Protein AF-A0A970T7J0-F1 (afdb_monomer_lite)

Foldseek 3Di:
DDDDDDDDDDDDDDPVVLVVLVVVCVVVVHDSVVSVVVVVVVVCVPDDPPCDPPNDDDPVNVVVVVVDPPQDPVNCVPPPVNVVVVVVVVVPDD

pLDDT: mean 74.24, std 15.77, range [38.91, 96.5]

Sequence (94 aa):
MNTIDRVQTGLRLDRNIYKQLKANAKKNRQTFNKYVEEVLKNFLDDDFPRIPPDHPISPEILEMGKLMPHYTEEELAQDDRLRYILSKGQETEI

Structure (mmCIF, N/CA/C/O backbone):
data_AF-A0A970T7J0-F1
#
_entry.id   AF-A0A970T7J0-F1
#
loop_
_atom_site.group_PDB
_atom_site.id
_atom_site.type_symbol
_atom_site.label_atom_id
_atom_site.label_alt_id
_atom_site.label_comp_id
_atom_site.label_asym_id
_atom_site.label_entity_id
_atom_site.label_seq_id
_atom_site.pdbx_PDB_ins_code
_atom_site.Cartn_x
_atom_site.Cartn_y
_atom_site.Cartn_z
_atom_site.occupancy
_atom_site.B_iso_or_equiv
_atom_site.auth_seq_id
_atom_site.auth_comp_id
_atom_site.auth_asym_id
_atom_site.auth_atom_id
_atom_site.pdbx_PDB_model_num
ATOM 1 N N . MET A 1 1 ? 21.833 -8.016 11.534 1.00 38.91 1 MET A N 1
ATOM 2 C CA . MET A 1 1 ? 20.568 -7.283 11.766 1.00 38.91 1 MET A CA 1
ATOM 3 C C . MET A 1 1 ? 20.221 -6.600 10.455 1.00 38.91 1 MET A C 1
ATOM 5 O O . MET A 1 1 ? 20.946 -5.690 10.090 1.00 38.91 1 MET A O 1
ATOM 9 N N . ASN A 1 2 ? 19.207 -7.068 9.719 1.00 43.94 2 ASN A N 1
ATOM 10 C CA . ASN A 1 2 ? 18.734 -6.355 8.526 1.00 43.94 2 ASN A CA 1
ATOM 11 C C . ASN A 1 2 ? 17.869 -5.182 8.989 1.00 43.94 2 ASN A C 1
ATOM 13 O O . ASN A 1 2 ? 16.809 -5.388 9.581 1.00 43.94 2 ASN A O 1
ATOM 17 N N . THR A 1 3 ? 18.347 -3.963 8.777 1.00 50.53 3 THR A N 1
ATOM 18 C CA . THR A 1 3 ? 17.548 -2.747 8.911 1.00 50.53 3 THR A CA 1
ATOM 19 C C . THR A 1 3 ? 16.536 -2.720 7.773 1.00 50.53 3 THR A C 1
ATOM 21 O O . THR A 1 3 ? 16.905 -2.782 6.608 1.00 50.53 3 THR A O 1
ATOM 24 N N . ILE A 1 4 ? 15.249 -2.714 8.118 1.00 67.81 4 ILE A N 1
ATOM 25 C CA . ILE A 1 4 ? 14.174 -2.510 7.146 1.00 67.81 4 ILE A CA 1
ATOM 26 C C . ILE A 1 4 ? 14.118 -1.008 6.886 1.00 67.81 4 ILE A C 1
ATOM 28 O O . ILE A 1 4 ? 13.716 -0.259 7.782 1.00 67.81 4 ILE A O 1
ATOM 32 N N . ASP A 1 5 ? 14.512 -0.583 5.690 1.00 75.19 5 ASP A N 1
ATOM 33 C CA . ASP A 1 5 ? 14.353 0.802 5.259 1.00 75.19 5 ASP A CA 1
ATOM 34 C C . ASP A 1 5 ? 12.858 1.112 5.131 1.00 75.19 5 ASP A C 1
ATOM 36 O O . ASP A 1 5 ? 12.109 0.436 4.422 1.00 75.19 5 ASP A O 1
ATOM 40 N N . ARG A 1 6 ? 12.387 2.088 5.913 1.00 77.62 6 ARG A N 1
ATOM 41 C CA . ARG A 1 6 ? 10.979 2.497 5.938 1.00 77.62 6 ARG A CA 1
ATOM 42 C C . ARG A 1 6 ? 10.812 3.785 5.148 1.00 77.62 6 ARG A C 1
ATOM 44 O O . ARG A 1 6 ? 11.359 4.810 5.542 1.00 77.62 6 ARG A O 1
ATOM 51 N N . VAL A 1 7 ? 9.986 3.741 4.107 1.00 83.75 7 VAL A N 1
ATOM 52 C CA . VAL A 1 7 ? 9.603 4.918 3.317 1.00 83.75 7 VAL A CA 1
ATOM 53 C C . VAL A 1 7 ? 8.315 5.522 3.884 1.00 83.75 7 VAL A C 1
ATOM 55 O O . VAL A 1 7 ? 7.338 4.811 4.131 1.00 83.75 7 VAL A O 1
ATOM 58 N N . GLN A 1 8 ? 8.296 6.840 4.109 1.00 83.44 8 GLN A N 1
ATOM 59 C CA . GLN A 1 8 ? 7.093 7.559 4.536 1.00 83.44 8 GLN A CA 1
ATOM 60 C C . GLN A 1 8 ? 6.313 8.041 3.311 1.00 83.44 8 GLN A C 1
ATOM 62 O O . GLN A 1 8 ? 6.768 8.919 2.586 1.00 83.44 8 GLN A O 1
ATOM 67 N N . THR A 1 9 ? 5.102 7.518 3.120 1.00 81.31 9 THR A N 1
ATOM 68 C CA . THR A 1 9 ? 4.237 7.888 1.993 1.00 81.31 9 THR A CA 1
ATOM 69 C C . THR A 1 9 ? 2.919 8.506 2.465 1.00 81.31 9 THR A C 1
ATOM 71 O O . THR A 1 9 ? 2.395 8.194 3.537 1.00 81.31 9 THR A O 1
ATOM 74 N N . GLY A 1 10 ? 2.383 9.433 1.667 1.00 85.31 10 GLY A N 1
ATOM 75 C CA . GLY A 1 10 ? 1.067 10.034 1.880 1.00 85.31 10 GLY A CA 1
ATOM 76 C C . GLY A 1 10 ? 0.037 9.432 0.928 1.00 85.31 10 GLY A C 1
ATOM 77 O O . GLY A 1 10 ? 0.150 9.604 -0.281 1.00 85.31 10 GLY A O 1
ATOM 78 N N . LEU A 1 11 ? -0.989 8.764 1.461 1.00 84.50 11 LEU A N 1
ATOM 79 C CA . LEU A 1 11 ? -2.067 8.164 0.667 1.00 84.50 11 LEU A CA 1
ATOM 80 C C . LEU A 1 11 ? -3.343 9.008 0.753 1.00 84.50 11 LEU A C 1
ATOM 82 O O . LEU A 1 11 ? -3.768 9.409 1.839 1.00 84.50 11 LEU A O 1
ATOM 86 N N . ARG A 1 12 ? -3.991 9.246 -0.392 1.00 89.12 12 ARG A N 1
ATOM 87 C CA . ARG A 1 12 ? -5.349 9.806 -0.439 1.00 89.12 12 ARG A CA 1
ATOM 88 C C . ARG A 1 12 ? -6.354 8.660 -0.420 1.00 89.12 12 ARG A C 1
ATOM 90 O O . ARG A 1 12 ? -6.297 7.777 -1.267 1.00 89.12 12 ARG A O 1
ATOM 97 N N . LEU A 1 13 ? -7.270 8.686 0.543 1.00 88.94 13 LEU A N 1
ATOM 98 C CA . LEU A 1 13 ? -8.286 7.653 0.741 1.00 88.94 13 LEU A CA 1
ATOM 99 C C . LEU A 1 13 ? -9.674 8.286 0.767 1.00 88.94 13 LEU A C 1
ATOM 101 O O . LEU A 1 13 ? -9.840 9.409 1.252 1.00 88.94 13 LEU A O 1
ATOM 105 N N . ASP A 1 14 ? -10.676 7.533 0.316 1.00 95.94 14 ASP A N 1
ATOM 106 C CA . ASP A 1 14 ? -12.067 7.895 0.565 1.00 95.94 14 ASP A CA 1
ATOM 107 C C . ASP A 1 14 ? -12.332 8.014 2.078 1.00 95.94 14 ASP A C 1
ATOM 109 O O . ASP A 1 14 ? -11.800 7.260 2.904 1.00 95.94 14 ASP A O 1
ATOM 113 N N . ARG A 1 15 ? -13.176 8.977 2.458 1.00 94.06 15 ARG A N 1
ATOM 114 C CA . ARG A 1 15 ? -13.429 9.295 3.867 1.00 94.06 15 ARG A CA 1
ATOM 115 C C . ARG A 1 15 ? -14.101 8.142 4.611 1.00 94.06 15 ARG A C 1
ATOM 117 O O . ARG A 1 15 ? -13.845 7.972 5.807 1.00 94.06 15 ARG A O 1
ATOM 124 N N . ASN A 1 16 ? -14.961 7.372 3.949 1.00 96.50 16 ASN A N 1
ATOM 125 C CA . ASN A 1 16 ? -15.625 6.228 4.566 1.00 96.50 16 ASN A CA 1
ATOM 126 C C . ASN A 1 16 ? -14.634 5.084 4.768 1.00 96.50 16 ASN A C 1
ATOM 128 O O . ASN A 1 16 ? -14.586 4.526 5.865 1.00 96.50 16 ASN A O 1
ATOM 132 N N . ILE A 1 17 ? -13.777 4.820 3.777 1.00 93.88 17 ILE A N 1
ATOM 133 C CA . ILE A 1 17 ? -12.694 3.830 3.885 1.00 93.88 17 ILE A CA 1
ATOM 134 C C . ILE A 1 17 ? -11.759 4.187 5.046 1.00 93.88 17 ILE A C 1
ATOM 136 O O . ILE A 1 17 ? -11.512 3.357 5.921 1.00 93.88 17 ILE A O 1
ATOM 140 N N . TYR A 1 18 ? -11.314 5.445 5.137 1.00 94.38 18 TYR A N 1
ATOM 141 C CA . TYR A 1 18 ? -10.476 5.909 6.247 1.00 94.38 18 TYR A CA 1
ATOM 142 C C . TYR A 1 18 ? -11.120 5.650 7.619 1.00 94.38 18 TYR A C 1
ATOM 144 O O . TYR A 1 18 ? -10.465 5.150 8.537 1.00 94.38 18 TYR A O 1
ATOM 152 N N . LYS A 1 19 ? -12.414 5.968 7.775 1.00 95.81 19 LYS A N 1
ATOM 153 C CA . LYS A 1 19 ? -13.139 5.737 9.035 1.00 95.81 19 LYS A CA 1
ATOM 154 C C . LYS A 1 19 ? -13.207 4.253 9.390 1.00 95.81 19 LYS A C 1
ATOM 156 O O . LYS A 1 19 ? -12.998 3.917 10.555 1.00 95.81 19 LYS A O 1
ATOM 161 N N . GLN A 1 20 ? -13.476 3.387 8.414 1.00 95.31 20 GLN A N 1
ATOM 162 C CA . GLN A 1 20 ? -13.528 1.938 8.622 1.00 95.31 20 GLN A CA 1
ATOM 163 C C . GLN A 1 20 ? -12.161 1.389 9.040 1.00 95.31 20 GLN A C 1
ATOM 165 O O . GLN A 1 20 ? -12.060 0.722 10.069 1.00 95.31 20 GLN A O 1
ATOM 170 N N . LEU A 1 21 ? -11.094 1.754 8.321 1.00 94.50 21 LEU A N 1
ATOM 171 C CA . LEU A 1 21 ? -9.726 1.351 8.656 1.00 94.50 21 LEU A CA 1
ATOM 172 C C . LEU A 1 21 ? -9.329 1.816 10.063 1.00 94.50 21 LEU A C 1
ATOM 174 O O . LEU A 1 21 ? -8.765 1.050 10.841 1.00 94.50 21 LEU A O 1
ATOM 178 N N . LYS A 1 22 ? -9.686 3.048 10.442 1.00 95.06 22 LYS A N 1
ATOM 179 C CA . LYS A 1 22 ? -9.408 3.587 11.780 1.00 95.06 22 LYS A CA 1
ATOM 180 C C . LYS A 1 22 ? -10.184 2.865 12.884 1.00 95.06 22 LYS A C 1
ATOM 182 O O . LYS A 1 22 ? -9.631 2.621 13.957 1.00 95.06 22 LYS A O 1
ATOM 187 N N . ALA A 1 23 ? -11.449 2.523 12.640 1.00 95.25 23 ALA A N 1
ATOM 188 C CA . ALA A 1 23 ? -12.255 1.751 13.581 1.00 95.25 23 ALA A CA 1
ATOM 189 C C . ALA A 1 23 ? -11.677 0.342 13.787 1.00 95.25 23 ALA A C 1
ATOM 191 O O . ALA A 1 23 ? -11.542 -0.108 14.928 1.00 95.25 23 ALA A O 1
ATOM 192 N N . ASN A 1 24 ? -11.257 -0.314 12.704 1.00 94.31 24 ASN A N 1
ATOM 193 C CA . ASN A 1 24 ? -10.654 -1.643 12.754 1.00 94.31 24 ASN A CA 1
ATOM 194 C C . ASN A 1 24 ? -9.277 -1.636 13.430 1.00 94.31 24 ASN A C 1
ATOM 196 O O . ASN A 1 24 ? -9.021 -2.485 14.282 1.00 94.31 24 ASN A O 1
ATOM 200 N N . ALA A 1 25 ? -8.433 -0.635 13.160 1.00 95.44 25 ALA A N 1
ATOM 201 C CA . ALA A 1 25 ? -7.159 -0.461 13.860 1.00 95.44 25 ALA A CA 1
ATOM 202 C C . ALA A 1 25 ? -7.360 -0.356 15.383 1.00 95.44 25 ALA A C 1
ATOM 204 O O . ALA A 1 25 ? -6.676 -1.025 16.162 1.00 95.44 25 ALA A O 1
ATOM 205 N N . LYS A 1 26 ? -8.368 0.418 15.819 1.00 95.38 26 LYS A N 1
ATOM 206 C CA . LYS A 1 26 ? -8.735 0.533 17.239 1.00 95.38 26 LYS A CA 1
ATOM 207 C C . LYS A 1 26 ? -9.219 -0.801 17.814 1.00 95.38 26 LYS A C 1
ATOM 209 O O . LYS A 1 26 ? -8.806 -1.164 18.914 1.00 95.38 26 LYS A O 1
ATOM 214 N N . LYS A 1 27 ? -10.064 -1.536 17.081 1.00 95.31 27 LYS A N 1
ATOM 215 C CA . LYS A 1 27 ? -10.559 -2.866 17.479 1.00 95.31 27 LYS A CA 1
ATOM 216 C C . LYS A 1 27 ? -9.407 -3.858 17.686 1.00 95.31 27 LYS A C 1
ATOM 218 O O . LYS A 1 27 ? -9.419 -4.597 18.665 1.00 95.31 27 LYS A O 1
ATOM 223 N N . ASN A 1 28 ? -8.392 -3.801 16.825 1.00 92.19 28 ASN A N 1
ATOM 224 C CA . ASN A 1 28 ? -7.215 -4.669 16.869 1.00 92.19 28 ASN A CA 1
ATOM 225 C C . ASN A 1 28 ? -6.113 -4.183 17.825 1.00 92.19 28 ASN A C 1
ATOM 227 O O . ASN A 1 28 ? -5.076 -4.830 17.932 1.00 92.19 28 ASN A O 1
ATOM 231 N N . ARG A 1 29 ? -6.326 -3.069 18.545 1.00 94.81 29 ARG A N 1
ATOM 232 C CA . ARG A 1 29 ? -5.342 -2.457 19.462 1.00 94.81 29 ARG A CA 1
ATOM 233 C C . ARG A 1 29 ? -3.999 -2.152 18.782 1.00 94.81 29 ARG A C 1
ATOM 235 O O . ARG A 1 29 ? -2.938 -2.293 19.386 1.00 94.81 29 ARG A O 1
ATOM 242 N N . GLN A 1 30 ? -4.051 -1.716 17.529 1.00 93.44 30 GLN A N 1
ATOM 243 C CA . GLN A 1 30 ? -2.880 -1.355 16.736 1.00 93.44 30 GLN A CA 1
ATOM 244 C C . GLN A 1 30 ? -2.909 0.128 16.354 1.00 93.44 30 GLN A C 1
ATOM 246 O O . GLN A 1 30 ? -3.954 0.784 16.373 1.00 93.44 30 GLN A O 1
ATOM 251 N N . THR A 1 31 ? -1.746 0.670 15.983 1.00 94.19 31 THR A N 1
ATOM 252 C CA . THR A 1 31 ? -1.684 1.991 15.351 1.00 94.19 31 THR A CA 1
ATOM 253 C C . THR A 1 31 ? -2.289 1.920 13.952 1.00 94.19 31 THR A C 1
ATOM 255 O O . THR A 1 31 ? -2.254 0.879 13.298 1.00 94.19 31 THR A O 1
ATOM 258 N N . PHE A 1 32 ? -2.834 3.041 13.477 1.00 92.38 32 PHE A N 1
ATOM 259 C CA . PHE A 1 32 ? -3.429 3.111 12.143 1.00 92.38 32 PHE A CA 1
ATOM 260 C C . PHE A 1 32 ? -2.439 2.688 11.049 1.00 92.38 32 PHE A C 1
ATOM 262 O O . PHE A 1 32 ? -2.779 1.838 10.238 1.00 92.38 32 PHE A O 1
ATOM 269 N N . ASN A 1 33 ? -1.205 3.204 11.081 1.00 91.25 33 ASN A N 1
ATOM 270 C CA . ASN A 1 33 ? -0.182 2.868 10.086 1.00 91.25 33 ASN A CA 1
ATOM 271 C C . ASN A 1 33 ? 0.146 1.372 10.086 1.00 91.25 33 ASN A C 1
ATOM 273 O O . ASN A 1 33 ? 0.152 0.765 9.026 1.00 91.25 33 ASN A O 1
ATOM 277 N N . LYS A 1 34 ? 0.328 0.763 11.267 1.00 91.00 34 LYS A N 1
ATOM 278 C CA . LYS A 1 34 ? 0.599 -0.677 11.367 1.00 91.00 34 LYS A CA 1
ATOM 279 C C . LYS A 1 34 ? -0.550 -1.505 10.793 1.00 91.00 34 LYS A C 1
ATOM 281 O O . LYS A 1 34 ? -0.315 -2.461 10.068 1.00 91.00 34 LYS A O 1
ATOM 286 N N . TYR A 1 35 ? -1.786 -1.115 11.094 1.00 93.94 35 TYR A N 1
ATOM 287 C CA . TYR A 1 35 ? -2.957 -1.807 10.570 1.00 93.94 35 TYR A CA 1
ATOM 288 C C . TYR A 1 35 ? -3.070 -1.670 9.044 1.00 93.94 35 TYR A C 1
ATOM 290 O O . TYR A 1 35 ? -3.351 -2.646 8.358 1.00 93.94 35 TYR A O 1
ATOM 298 N N . VAL A 1 36 ? -2.811 -0.477 8.498 1.00 91.19 36 VAL A N 1
ATOM 299 C CA . VAL A 1 36 ? -2.779 -0.254 7.044 1.00 91.19 36 VAL A CA 1
ATOM 300 C C . VAL A 1 36 ? -1.674 -1.081 6.385 1.00 91.19 36 VAL A C 1
ATOM 302 O O . VAL A 1 36 ? -1.935 -1.711 5.368 1.00 91.19 36 VAL A O 1
ATOM 305 N N . GLU A 1 37 ? -0.476 -1.141 6.973 1.00 90.38 37 GLU A N 1
ATOM 306 C CA . GLU A 1 37 ? 0.612 -2.000 6.485 1.00 90.38 37 GLU A CA 1
ATOM 307 C C . GLU A 1 37 ? 0.205 -3.479 6.445 1.00 90.38 37 GLU A C 1
ATOM 309 O O . GLU A 1 37 ? 0.494 -4.155 5.464 1.00 90.38 37 GLU A O 1
ATOM 314 N N . GLU A 1 38 ? -0.471 -3.993 7.477 1.00 89.81 38 GLU A N 1
ATOM 315 C CA . GLU A 1 38 ? -0.956 -5.382 7.508 1.00 89.81 38 GLU A CA 1
ATOM 316 C C . GLU A 1 38 ? -2.008 -5.647 6.424 1.00 89.81 38 GLU A C 1
ATOM 318 O O . GLU A 1 38 ? -1.933 -6.658 5.729 1.00 89.81 38 GLU A O 1
ATOM 323 N N . VAL A 1 39 ? -2.953 -4.722 6.227 1.00 89.44 39 VAL A N 1
ATOM 324 C CA . VAL A 1 39 ? -3.957 -4.831 5.156 1.00 89.44 39 VAL A CA 1
ATOM 325 C C . VAL A 1 39 ? -3.292 -4.847 3.779 1.00 89.44 39 VAL A C 1
ATOM 327 O O . VAL A 1 39 ? -3.659 -5.666 2.940 1.00 89.44 39 VAL A O 1
ATOM 330 N N . LEU A 1 40 ? -2.307 -3.973 3.551 1.00 88.12 40 LEU A N 1
ATOM 331 C CA . LEU A 1 40 ? -1.566 -3.928 2.290 1.00 88.12 40 LEU A CA 1
ATOM 332 C C . LEU A 1 40 ? -0.735 -5.196 2.073 1.00 88.12 40 LEU A C 1
ATOM 334 O O . LEU A 1 40 ? -0.730 -5.720 0.968 1.00 88.12 40 LEU A O 1
ATOM 338 N N . LYS A 1 41 ? -0.072 -5.718 3.113 1.00 85.88 41 LYS A N 1
ATOM 339 C CA . LYS A 1 41 ? 0.702 -6.967 3.026 1.00 85.88 41 LYS A CA 1
ATOM 340 C C . LYS A 1 41 ? -0.164 -8.152 2.630 1.00 85.88 41 LYS A C 1
ATOM 342 O O . LYS A 1 41 ? 0.198 -8.855 1.700 1.00 85.88 41 LYS A O 1
ATOM 347 N N . ASN A 1 42 ? -1.324 -8.308 3.266 1.00 83.31 42 ASN A N 1
ATOM 348 C CA . ASN A 1 42 ? -2.249 -9.389 2.927 1.00 83.31 42 ASN A CA 1
ATOM 349 C C . ASN A 1 42 ? -2.692 -9.318 1.456 1.00 83.31 42 ASN A C 1
ATOM 351 O O . ASN A 1 42 ? -2.815 -10.345 0.810 1.00 83.31 42 ASN A O 1
ATOM 355 N N . PHE A 1 43 ? -2.875 -8.112 0.907 1.00 78.25 43 PHE A N 1
ATOM 356 C CA . PHE A 1 43 ? -3.183 -7.933 -0.517 1.00 78.25 43 PHE A CA 1
ATOM 357 C C . PHE A 1 43 ? -1.995 -8.227 -1.444 1.00 78.25 43 PHE A C 1
ATOM 359 O O . PHE A 1 43 ? -2.181 -8.740 -2.543 1.00 78.25 43 PHE A O 1
ATOM 366 N N . LEU A 1 44 ? -0.776 -7.873 -1.034 1.00 76.00 44 LEU A N 1
ATOM 367 C CA . LEU A 1 44 ? 0.432 -8.083 -1.837 1.00 76.00 44 LEU A CA 1
ATOM 368 C C . LEU A 1 44 ? 0.886 -9.546 -1.854 1.00 76.00 44 LEU A C 1
ATOM 370 O O . LEU A 1 44 ? 1.473 -9.980 -2.843 1.00 76.00 44 LEU A O 1
ATOM 374 N N . ASP A 1 45 ? 0.640 -10.290 -0.777 1.00 66.62 45 ASP A N 1
ATOM 375 C CA . ASP A 1 45 ? 1.017 -11.700 -0.682 1.00 66.62 45 ASP A CA 1
ATOM 376 C C . ASP A 1 45 ? 0.089 -12.620 -1.499 1.00 66.62 45 ASP A C 1
ATOM 378 O O . ASP A 1 45 ? 0.541 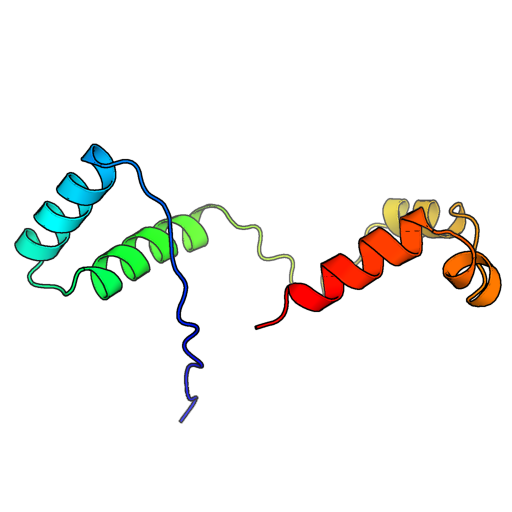-13.684 -1.920 1.00 66.62 45 ASP A O 1
ATOM 382 N N . ASP A 1 46 ? -1.149 -12.196 -1.787 1.00 59.53 46 ASP A N 1
ATOM 383 C CA . ASP A 1 46 ? -2.133 -13.012 -2.516 1.00 59.53 46 ASP A CA 1
ATOM 384 C C . ASP A 1 46 ? -2.099 -12.832 -4.054 1.00 59.53 46 ASP A C 1
ATOM 386 O O . ASP A 1 46 ? -2.411 -13.785 -4.763 1.00 59.53 46 ASP A O 1
ATOM 390 N N . ASP A 1 47 ? -1.684 -11.672 -4.594 1.00 54.75 47 ASP A N 1
ATOM 391 C CA . ASP A 1 47 ? -1.929 -11.339 -6.019 1.00 54.75 47 ASP A CA 1
ATOM 392 C C . ASP A 1 47 ? -0.745 -10.762 -6.820 1.00 54.75 47 ASP A C 1
ATOM 394 O O . ASP A 1 47 ? -0.879 -10.538 -8.026 1.00 54.75 47 ASP A O 1
ATOM 398 N N . PHE A 1 48 ? 0.429 -10.513 -6.225 1.00 50.72 48 PHE A N 1
ATOM 399 C CA . PHE A 1 48 ? 1.569 -10.034 -7.017 1.00 50.72 48 PHE A CA 1
ATOM 400 C C . PHE A 1 48 ? 2.389 -11.209 -7.561 1.00 50.72 48 PHE A C 1
ATOM 402 O O . PHE A 1 48 ? 3.089 -11.863 -6.779 1.00 50.72 48 PHE A O 1
ATOM 409 N N . PRO A 1 49 ? 2.393 -11.471 -8.887 1.00 55.47 49 PRO A N 1
ATOM 410 C CA . PRO A 1 49 ? 3.378 -12.365 -9.468 1.00 55.47 49 PRO A CA 1
ATOM 411 C C . PRO A 1 49 ? 4.751 -11.754 -9.200 1.00 55.47 49 PRO A C 1
ATOM 413 O O . PRO A 1 49 ? 5.165 -10.781 -9.832 1.00 55.47 49 PRO A O 1
ATOM 416 N N . ARG A 1 50 ? 5.457 -12.309 -8.214 1.00 57.34 50 ARG A N 1
ATOM 417 C CA . ARG A 1 50 ? 6.869 -12.022 -7.992 1.00 57.34 50 ARG A CA 1
ATOM 418 C C . ARG A 1 50 ? 7.591 -12.615 -9.189 1.00 57.34 50 ARG A C 1
ATOM 420 O O . ARG A 1 50 ? 7.911 -13.796 -9.170 1.00 57.34 50 ARG A O 1
ATOM 427 N N . ILE A 1 51 ? 7.779 -11.833 -10.250 1.00 58.75 51 ILE A N 1
ATOM 428 C CA . ILE A 1 51 ? 8.701 -12.197 -11.323 1.00 58.75 51 ILE A CA 1
ATOM 429 C C . ILE A 1 51 ? 10.079 -12.171 -10.654 1.00 58.75 51 ILE A C 1
ATOM 431 O O . ILE A 1 51 ? 10.522 -11.087 -10.262 1.00 58.75 51 ILE A O 1
ATOM 435 N N . PRO A 1 52 ? 10.728 -13.324 -10.403 1.00 60.31 52 PRO A N 1
ATOM 436 C CA . PRO A 1 52 ? 12.080 -13.305 -9.880 1.00 60.31 52 PRO A CA 1
ATOM 437 C C . PRO A 1 52 ? 12.957 -12.506 -10.854 1.00 60.31 52 PRO A C 1
ATOM 439 O O . PRO A 1 52 ? 12.730 -12.582 -12.063 1.00 60.31 52 PRO A O 1
ATOM 442 N N . PRO A 1 53 ? 13.957 -11.754 -10.369 1.00 59.75 53 PRO A N 1
ATOM 443 C CA . PRO A 1 53 ? 14.881 -11.030 -11.246 1.00 59.75 53 PRO A CA 1
ATOM 444 C C . PRO A 1 53 ? 15.572 -11.963 -12.257 1.00 59.75 53 PRO A C 1
ATOM 446 O O . PRO A 1 53 ? 15.958 -11.526 -13.335 1.00 59.75 53 PRO A O 1
ATOM 449 N N . ASP A 1 54 ? 15.637 -13.259 -11.937 1.00 60.78 54 ASP A N 1
ATOM 450 C CA . ASP A 1 54 ? 16.206 -14.318 -12.771 1.00 60.78 54 ASP A CA 1
ATOM 451 C C . ASP A 1 54 ? 15.173 -15.005 -13.685 1.00 60.78 54 ASP A C 1
ATOM 453 O O . ASP A 1 54 ? 15.466 -16.051 -14.271 1.00 60.78 54 ASP A O 1
ATOM 457 N N . HIS A 1 55 ? 13.943 -14.485 -13.795 1.00 60.16 55 HIS A N 1
ATOM 458 C CA . HIS A 1 55 ? 12.955 -15.074 -14.694 1.00 60.16 55 HIS A CA 1
ATOM 459 C C . HIS A 1 55 ? 13.454 -14.923 -16.136 1.00 60.16 55 HIS A C 1
ATOM 461 O O . HIS A 1 55 ? 13.688 -13.796 -16.583 1.00 60.16 55 HIS A O 1
ATOM 467 N N . PRO A 1 56 ? 13.602 -16.025 -16.896 1.00 60.06 56 PRO A N 1
ATOM 468 C CA . PRO A 1 56 ? 14.024 -15.931 -18.281 1.00 60.06 56 PRO A CA 1
ATOM 469 C C . PRO A 1 56 ? 13.013 -15.077 -19.046 1.00 60.06 56 PRO A C 1
ATOM 471 O O . PRO A 1 56 ? 11.807 -15.343 -19.013 1.00 60.06 56 PRO A O 1
ATOM 474 N N . ILE A 1 57 ? 13.517 -14.031 -19.702 1.00 70.12 57 ILE A N 1
ATOM 475 C CA 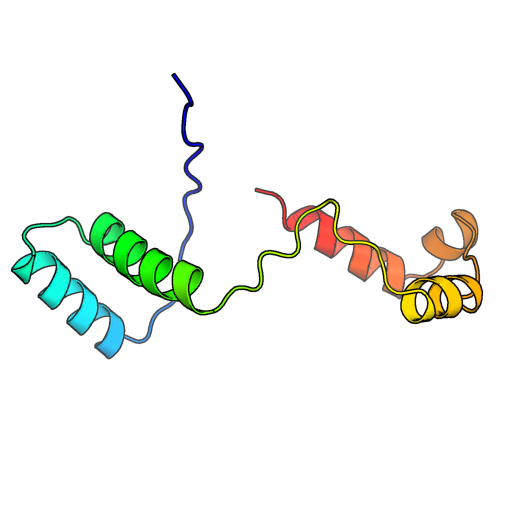. ILE A 1 57 ? 12.748 -13.222 -20.647 1.00 70.12 57 ILE A CA 1
ATOM 476 C C . ILE A 1 57 ? 12.282 -14.170 -21.756 1.00 70.12 57 ILE A C 1
ATOM 478 O O . ILE A 1 57 ? 13.092 -14.943 -22.276 1.00 70.12 57 ILE A O 1
ATOM 482 N N . SER A 1 58 ? 10.987 -14.156 -22.097 1.00 76.00 58 SER A N 1
ATOM 483 C CA . SER A 1 58 ? 10.488 -15.067 -23.128 1.00 76.00 58 SER A CA 1
ATOM 484 C C . SER A 1 58 ? 11.195 -14.794 -24.465 1.00 76.00 58 SER A C 1
ATOM 486 O O . SER A 1 58 ? 11.534 -13.640 -24.762 1.00 76.00 58 SER A O 1
ATOM 488 N N . PRO A 1 59 ? 11.425 -15.830 -25.291 1.00 76.81 59 PRO A N 1
ATOM 489 C CA . PRO A 1 59 ? 12.014 -15.657 -26.613 1.00 76.81 59 PRO A CA 1
ATOM 490 C C . PRO A 1 59 ? 11.265 -14.628 -27.467 1.00 76.81 59 PRO A C 1
ATOM 492 O O . PRO A 1 59 ? 11.914 -13.865 -28.177 1.00 76.81 59 PRO A O 1
ATOM 495 N N . GLU A 1 60 ? 9.934 -14.534 -27.339 1.00 75.06 60 GLU A N 1
ATOM 496 C CA . GLU A 1 60 ? 9.137 -13.550 -28.084 1.00 75.06 60 GLU A CA 1
ATOM 497 C C . GLU A 1 60 ? 9.432 -12.106 -27.659 1.00 75.06 60 GLU A C 1
ATOM 499 O O . GLU A 1 60 ? 9.508 -11.220 -28.507 1.00 75.06 60 GLU A O 1
ATOM 504 N N . ILE A 1 61 ? 9.651 -11.850 -26.364 1.00 71.62 61 ILE A N 1
ATOM 505 C CA . ILE A 1 61 ? 10.019 -10.513 -25.868 1.00 71.62 61 ILE A CA 1
ATOM 506 C C . ILE A 1 61 ? 11.426 -10.137 -26.351 1.00 71.62 61 ILE A C 1
ATOM 508 O O . ILE A 1 61 ? 11.659 -9.007 -26.783 1.00 71.62 61 ILE A O 1
ATOM 512 N N . LEU A 1 62 ? 12.359 -11.092 -26.323 1.00 73.38 62 LEU A N 1
ATOM 513 C CA . LEU A 1 62 ? 13.709 -10.919 -26.866 1.00 73.38 62 LEU A CA 1
ATOM 514 C C . LEU A 1 62 ? 13.694 -10.631 -28.371 1.00 73.38 62 LEU A C 1
ATOM 516 O O . LEU A 1 62 ? 14.490 -9.829 -28.855 1.00 73.38 62 LEU A O 1
ATOM 520 N N . GLU A 1 63 ? 12.805 -11.282 -29.115 1.00 75.88 63 GLU A N 1
ATOM 521 C CA . GLU A 1 63 ? 12.649 -11.086 -30.554 1.00 75.88 63 GLU A CA 1
ATOM 522 C C . GLU A 1 63 ? 11.993 -9.738 -30.877 1.00 75.88 63 GLU A C 1
ATOM 524 O O . GLU A 1 63 ? 12.490 -9.010 -31.735 1.00 75.88 63 GLU A O 1
ATOM 529 N N . MET A 1 64 ? 10.970 -9.331 -30.118 1.00 69.19 64 MET A N 1
ATOM 530 C CA . MET A 1 64 ? 10.394 -7.986 -30.214 1.00 69.19 64 MET A CA 1
ATOM 531 C C . MET A 1 64 ? 11.424 -6.889 -29.925 1.00 69.19 64 MET A C 1
ATOM 533 O O . MET A 1 64 ? 11.473 -5.901 -30.655 1.00 69.19 64 MET A O 1
ATOM 537 N N . GLY A 1 65 ? 12.281 -7.064 -28.914 1.00 68.06 65 GLY A N 1
ATOM 538 C CA . GLY A 1 65 ? 13.334 -6.098 -28.582 1.00 68.06 65 GLY A CA 1
ATOM 539 C C . GLY A 1 65 ? 14.36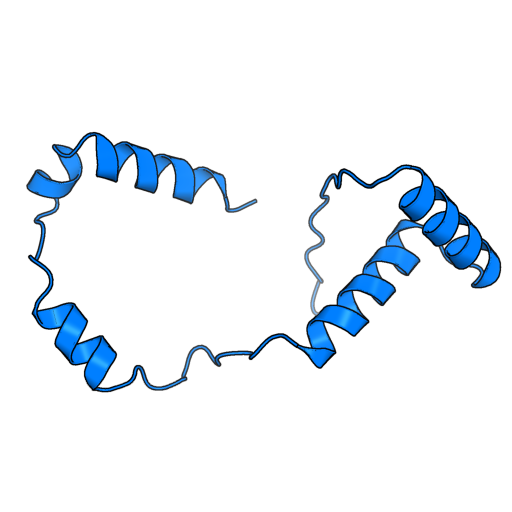2 -5.893 -29.700 1.00 68.06 65 GLY A C 1
ATOM 540 O O . GLY A 1 65 ? 14.899 -4.799 -29.839 1.00 68.06 65 GLY A O 1
ATOM 541 N N . LYS A 1 66 ? 14.597 -6.908 -30.543 1.00 71.81 66 LYS A N 1
ATOM 542 C CA . LYS A 1 66 ? 15.474 -6.806 -31.727 1.00 71.81 66 LYS A CA 1
ATOM 543 C C . LYS A 1 66 ? 14.829 -6.065 -32.899 1.00 71.81 66 LYS A C 1
ATOM 545 O O . LYS A 1 66 ? 15.539 -5.592 -33.778 1.00 71.81 66 LYS A O 1
ATOM 550 N N . LEU A 1 67 ? 13.498 -6.008 -32.935 1.00 65.00 67 LEU A N 1
ATOM 551 C CA . LEU A 1 67 ? 12.725 -5.303 -33.962 1.00 65.00 67 LEU A CA 1
ATOM 552 C C . LEU A 1 67 ? 12.480 -3.834 -33.601 1.00 65.00 67 LEU A C 1
ATOM 554 O O . LEU A 1 67 ? 12.038 -3.061 -34.452 1.00 65.00 67 LEU A O 1
ATOM 558 N N . MET A 1 68 ? 12.751 -3.440 -32.354 1.00 59.81 68 MET A N 1
ATOM 559 C CA . MET A 1 68 ? 12.697 -2.039 -31.964 1.00 59.81 68 MET A CA 1
ATOM 560 C C . MET A 1 68 ? 13.873 -1.287 -32.597 1.00 59.81 68 MET A C 1
ATOM 562 O O . MET A 1 68 ? 15.001 -1.781 -32.552 1.00 59.81 68 MET A O 1
ATOM 566 N N . PRO A 1 69 ? 13.643 -0.098 -33.179 1.00 63.06 69 PRO A N 1
ATOM 567 C CA . PRO A 1 69 ? 14.735 0.733 -33.660 1.00 63.06 69 PRO A CA 1
ATOM 568 C C . PRO A 1 69 ? 15.701 1.000 -32.502 1.00 63.06 69 PRO A C 1
ATOM 570 O O . PRO A 1 69 ? 15.298 1.470 -31.436 1.00 63.06 69 PRO A O 1
ATOM 573 N N . HIS A 1 70 ? 16.971 0.650 -32.699 1.00 64.56 70 HIS A N 1
ATOM 574 C CA . HIS A 1 70 ? 18.037 1.024 -31.782 1.00 64.56 70 HIS A CA 1
ATOM 575 C C . HIS A 1 70 ? 18.227 2.533 -31.889 1.00 64.56 70 HIS A C 1
ATOM 577 O O . HIS A 1 70 ? 18.954 2.998 -32.760 1.00 64.56 70 HIS A O 1
ATOM 583 N N . TYR A 1 71 ? 17.537 3.286 -31.037 1.00 62.47 71 TYR A N 1
ATOM 584 C CA . TYR A 1 71 ? 17.782 4.713 -30.930 1.00 62.47 71 TYR A CA 1
ATOM 585 C C . TYR A 1 71 ? 19.190 4.931 -30.382 1.00 62.47 71 TYR A C 1
ATOM 587 O O . TYR A 1 71 ? 19.552 4.362 -29.346 1.00 62.47 71 TYR A O 1
ATOM 595 N N . THR A 1 72 ? 19.987 5.743 -31.066 1.00 70.25 72 THR A N 1
ATOM 596 C CA . THR A 1 72 ? 21.271 6.184 -30.517 1.00 70.25 72 THR A CA 1
ATOM 597 C C . THR A 1 72 ? 21.034 7.143 -29.346 1.00 70.25 72 THR A C 1
ATOM 599 O O . THR A 1 72 ? 19.968 7.751 -29.222 1.00 70.25 72 THR A O 1
ATOM 602 N N . GLU A 1 73 ? 22.028 7.309 -28.466 1.00 64.44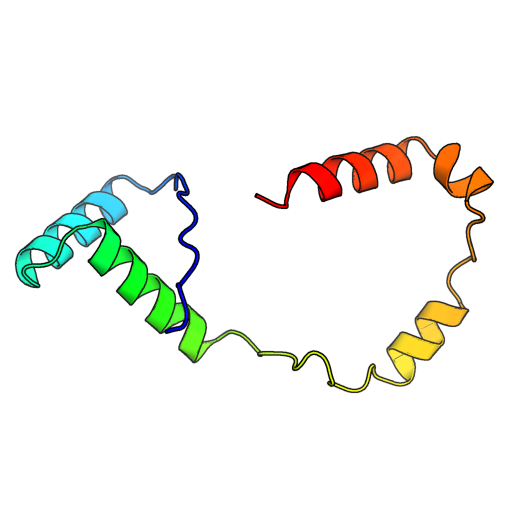 73 GLU A N 1
ATOM 603 C CA . GLU A 1 73 ? 21.947 8.293 -27.371 1.00 64.44 73 GLU A CA 1
ATOM 604 C C . GLU A 1 73 ? 21.661 9.713 -27.892 1.00 64.44 73 GLU A C 1
ATOM 606 O O . GLU A 1 73 ? 20.976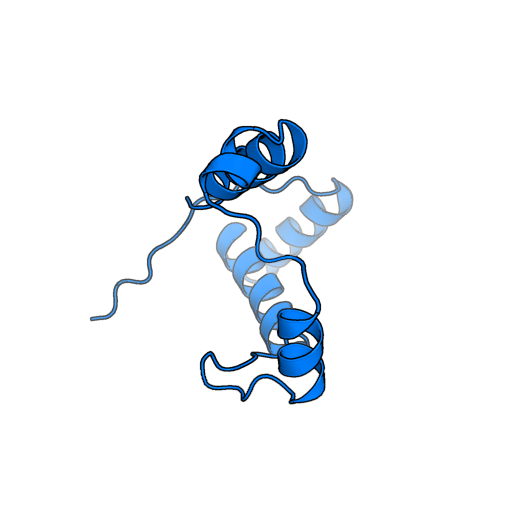 10.501 -27.240 1.00 64.44 73 GLU A O 1
ATOM 611 N N . GLU A 1 74 ? 22.130 10.018 -29.102 1.00 65.19 74 GLU A N 1
ATOM 612 C CA . GLU A 1 74 ? 21.930 11.296 -29.784 1.00 65.19 74 GLU A CA 1
ATOM 613 C C . GLU A 1 74 ? 20.482 11.470 -30.266 1.00 65.19 74 GLU A C 1
ATOM 615 O O . GLU A 1 74 ? 19.909 12.548 -30.102 1.00 65.19 74 GLU A O 1
ATOM 620 N N . GLU A 1 75 ? 19.861 10.413 -30.799 1.00 67.25 75 GLU A N 1
ATOM 621 C CA . GLU A 1 75 ? 18.451 10.409 -31.216 1.00 67.25 75 GLU A CA 1
ATOM 622 C C . GLU A 1 75 ? 17.504 10.477 -30.009 1.00 67.25 75 GLU A C 1
ATOM 624 O O . GLU A 1 75 ? 16.512 11.206 -30.031 1.00 67.25 75 GLU A O 1
ATOM 629 N N . LEU A 1 76 ? 17.847 9.788 -28.917 1.00 65.81 76 LEU A N 1
ATOM 630 C CA . LEU A 1 76 ? 17.109 9.837 -27.650 1.00 65.81 76 LEU A CA 1
ATOM 631 C C . LEU A 1 76 ? 17.152 11.221 -26.996 1.00 65.81 76 LEU A C 1
ATOM 633 O O . LEU A 1 76 ? 16.164 11.657 -26.406 1.00 65.81 76 LEU A O 1
ATOM 637 N N . ALA A 1 77 ? 18.286 11.919 -27.093 1.00 64.62 77 ALA A N 1
ATOM 638 C CA . ALA A 1 77 ? 18.457 13.255 -26.528 1.00 64.62 77 ALA A CA 1
ATOM 639 C C . ALA A 1 77 ? 17.690 14.343 -27.301 1.00 64.62 77 ALA A C 1
ATOM 641 O O . ALA A 1 77 ? 17.348 15.380 -26.720 1.00 64.62 77 ALA A O 1
ATOM 642 N N . GLN A 1 78 ? 17.433 14.113 -28.592 1.00 71.50 78 GLN A N 1
ATOM 643 C CA . GLN A 1 78 ? 16.703 15.026 -29.476 1.00 71.50 78 GLN A CA 1
ATOM 644 C C . GLN A 1 78 ? 15.188 14.791 -29.474 1.00 71.50 78 GLN A C 1
ATOM 646 O O . GLN A 1 78 ? 14.435 15.669 -29.893 1.00 71.50 78 GLN A O 1
ATOM 651 N N . ASP A 1 79 ? 14.724 13.640 -28.987 1.00 71.69 79 ASP A N 1
ATOM 652 C CA . ASP A 1 79 ? 13.299 13.364 -28.843 1.00 71.69 79 ASP A CA 1
ATOM 653 C C . ASP A 1 79 ? 12.758 13.979 -27.538 1.00 71.69 79 ASP A C 1
ATOM 655 O O . ASP A 1 79 ? 12.893 13.432 -26.437 1.00 71.69 79 ASP A O 1
ATOM 659 N N . ASP A 1 80 ? 12.104 15.137 -27.672 1.00 72.06 80 ASP A N 1
ATOM 660 C CA . ASP A 1 80 ? 11.478 15.871 -26.565 1.00 72.06 80 ASP A CA 1
ATOM 661 C C . ASP A 1 80 ? 10.482 15.015 -25.763 1.00 72.06 80 ASP A C 1
ATOM 663 O O . ASP A 1 80 ? 10.331 15.198 -24.550 1.00 72.06 80 ASP A O 1
ATOM 667 N N . ARG A 1 81 ? 9.811 14.051 -26.408 1.00 73.94 81 ARG A N 1
ATOM 668 C CA . ARG A 1 81 ? 8.848 13.164 -25.751 1.00 73.94 81 ARG A CA 1
ATOM 669 C C . ARG A 1 81 ? 9.567 12.124 -24.900 1.00 73.94 81 ARG A C 1
ATOM 671 O O . ARG A 1 81 ? 9.157 11.896 -23.761 1.00 73.94 81 ARG A O 1
ATOM 678 N N . LEU A 1 82 ? 10.623 11.500 -25.418 1.00 69.19 82 LEU A N 1
ATOM 679 C CA . LEU A 1 82 ? 11.404 10.512 -24.664 1.00 69.19 82 LEU A CA 1
ATOM 680 C C . LEU A 1 82 ? 12.155 11.168 -23.509 1.00 69.19 82 LEU A C 1
ATOM 682 O O . LEU A 1 82 ? 12.124 10.659 -22.390 1.00 69.19 82 LEU A O 1
ATOM 686 N N . ARG A 1 83 ? 12.720 12.354 -23.732 1.00 67.25 83 ARG A N 1
ATOM 687 C CA . ARG A 1 83 ? 13.343 13.165 -22.685 1.00 67.25 83 ARG A CA 1
ATOM 688 C C . ARG A 1 83 ? 12.352 13.542 -21.577 1.00 67.25 83 ARG A C 1
ATOM 690 O O . ARG A 1 83 ? 12.693 13.481 -20.393 1.00 67.25 83 ARG A O 1
ATOM 697 N N . TYR A 1 84 ? 11.107 13.868 -21.928 1.00 70.62 84 TYR A N 1
ATOM 698 C CA . TYR A 1 84 ? 10.040 14.100 -20.950 1.00 70.62 84 TYR A CA 1
ATOM 699 C C . TYR A 1 84 ? 9.695 12.837 -20.141 1.00 70.62 84 TYR A C 1
ATOM 701 O O . TYR A 1 84 ? 9.562 12.902 -18.921 1.00 70.62 84 TYR A O 1
ATOM 709 N N . ILE A 1 85 ? 9.603 11.673 -20.789 1.00 70.12 85 ILE A N 1
ATOM 710 C CA . ILE A 1 85 ? 9.296 10.398 -20.119 1.00 70.12 85 ILE A CA 1
ATOM 711 C C . ILE A 1 85 ? 10.440 9.962 -19.187 1.00 70.12 85 ILE A C 1
ATOM 713 O O . ILE A 1 85 ? 10.188 9.610 -18.035 1.00 70.12 85 ILE A O 1
ATOM 717 N N . LEU A 1 86 ? 11.693 10.031 -19.646 1.00 65.94 86 LEU A N 1
ATOM 718 C CA . LEU A 1 86 ? 12.875 9.636 -18.869 1.00 65.94 86 LEU A CA 1
ATOM 719 C C . LEU A 1 86 ? 13.124 10.562 -17.673 1.00 65.94 86 LEU A C 1
ATOM 721 O O . LEU A 1 86 ? 13.428 10.087 -16.581 1.00 65.94 86 LEU A O 1
ATOM 725 N N . SER A 1 87 ? 12.933 11.874 -17.845 1.00 63.50 87 SER A N 1
ATOM 726 C CA . SER A 1 87 ? 13.048 12.834 -16.736 1.00 63.50 87 SER A CA 1
ATOM 727 C C . SER A 1 87 ? 11.972 12.635 -15.667 1.00 63.50 87 SER A C 1
ATOM 729 O O . SER A 1 87 ? 12.248 12.821 -14.486 1.00 63.50 87 SER A O 1
ATOM 731 N N . LYS A 1 88 ? 10.767 12.194 -16.048 1.00 60.12 88 LYS A N 1
ATOM 732 C CA . LYS A 1 88 ? 9.702 11.847 -15.095 1.00 60.12 88 LYS A CA 1
ATOM 733 C C . LYS A 1 88 ? 9.924 10.498 -14.408 1.00 60.12 88 LYS A C 1
ATOM 735 O O . LYS A 1 88 ? 9.552 10.357 -13.247 1.00 60.12 88 LYS A O 1
ATOM 740 N N . GLY A 1 89 ? 10.563 9.539 -15.081 1.00 53.56 89 GLY A N 1
ATOM 741 C CA . GLY A 1 89 ? 10.929 8.245 -14.494 1.00 53.56 89 GLY A CA 1
ATOM 742 C C . GLY A 1 89 ? 11.997 8.342 -13.397 1.00 53.56 89 GLY A C 1
ATOM 743 O O . GLY A 1 89 ? 11.948 7.584 -12.436 1.00 53.56 89 GLY A O 1
ATOM 744 N N . GLN A 1 90 ? 12.913 9.315 -13.477 1.00 49.19 90 GLN A N 1
ATOM 745 C CA . GLN A 1 90 ? 13.943 9.536 -12.447 1.00 49.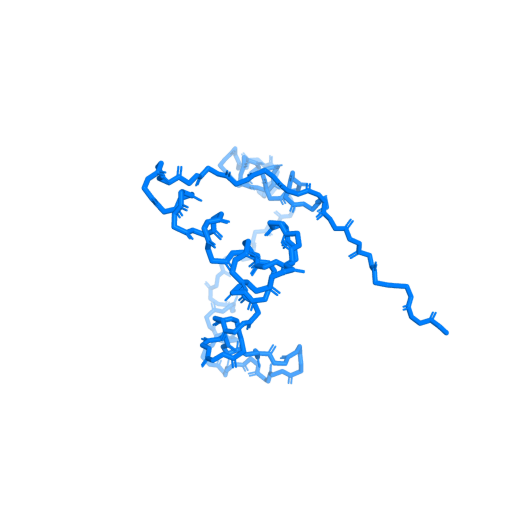19 90 GLN A CA 1
ATOM 746 C C . GLN A 1 90 ? 13.430 10.248 -11.185 1.00 49.19 90 GLN A C 1
ATOM 748 O O . GLN A 1 90 ? 14.060 10.167 -10.137 1.00 49.19 90 GLN A O 1
ATOM 753 N N . GLU A 1 91 ? 12.267 10.903 -11.241 1.00 48.59 91 GLU A N 1
ATOM 754 C CA . GLU A 1 91 ? 11.623 11.497 -10.058 1.00 48.59 91 GLU A CA 1
ATOM 755 C C . GLU A 1 91 ? 10.903 10.447 -9.183 1.00 48.59 91 GLU A C 1
ATOM 757 O O . GLU A 1 91 ? 10.320 10.806 -8.160 1.00 48.59 91 GLU A O 1
ATOM 762 N N . THR A 1 92 ? 10.909 9.162 -9.575 1.00 45.88 92 THR A N 1
ATOM 763 C CA . THR A 1 92 ? 10.118 8.107 -8.910 1.00 45.88 92 THR A CA 1
ATOM 764 C C . THR A 1 92 ? 10.912 7.162 -7.997 1.00 45.88 92 THR A C 1
ATOM 766 O O . THR A 1 92 ? 10.312 6.248 -7.439 1.00 45.88 92 THR A O 1
ATOM 769 N N . GLU A 1 93 ? 12.208 7.396 -7.770 1.00 44.47 93 GLU A N 1
ATOM 770 C CA . GLU A 1 93 ? 12.979 6.698 -6.727 1.00 44.47 93 GLU A CA 1
ATOM 771 C C . GLU A 1 93 ? 13.227 7.631 -5.526 1.00 44.47 93 GLU A C 1
ATOM 773 O O . GLU A 1 93 ? 14.152 8.445 -5.523 1.00 44.47 93 GLU A O 1
ATOM 778 N N . ILE A 1 94 ? 12.359 7.518 -4.511 1.00 39.16 94 ILE A N 1
ATOM 779 C CA . ILE A 1 94 ? 12.571 7.975 -3.124 1.00 39.16 94 ILE A CA 1
ATOM 780 C C . ILE A 1 94 ? 12.371 6.770 -2.209 1.00 39.16 94 ILE A C 1
ATOM 782 O O . ILE A 1 94 ? 11.334 6.087 -2.382 1.00 39.16 94 ILE A O 1
#

Secondary structure (DSSP, 8-state):
----PPP-------HHHHHHHHHHHHHTT--HHHHHHHHHHHHHHHH-----TTPPPPHHHHHHHHHS----HHHHHH-HHHHHHHHHHGGG--

Radius of gyration: 21.09 Å; chains: 1; bounding box: 38×32×53 Å